Protein AF-A0A973FMR2-F1 (afdb_monomer)

Structure (mmCIF, N/CA/C/O backbone):
data_AF-A0A973FMR2-F1
#
_entry.id   AF-A0A973FMR2-F1
#
loop_
_atom_site.group_PDB
_atom_site.id
_atom_site.type_symbol
_atom_site.label_atom_id
_atom_site.label_alt_id
_atom_site.label_comp_id
_atom_site.label_asym_id
_atom_site.label_entity_id
_atom_site.label_seq_id
_atom_site.pdbx_PDB_ins_code
_atom_site.Cartn_x
_atom_site.Cartn_y
_atom_site.Cartn_z
_atom_site.occupancy
_atom_site.B_iso_or_equiv
_atom_site.auth_seq_id
_atom_site.auth_comp_id
_atom_site.auth_asym_id
_atom_site.auth_atom_id
_atom_site.pdbx_PDB_model_num
ATOM 1 N N . MET A 1 1 ? 5.082 -9.438 8.016 1.00 89.38 1 MET A N 1
ATOM 2 C CA . MET A 1 1 ? 4.430 -8.498 7.081 1.00 89.38 1 MET A CA 1
ATOM 3 C C . MET A 1 1 ? 3.558 -9.293 6.122 1.00 89.38 1 MET A C 1
ATOM 5 O O . MET A 1 1 ? 4.061 -10.251 5.549 1.00 89.38 1 MET A O 1
ATOM 9 N N . ARG A 1 2 ? 2.266 -8.964 5.988 1.00 95.31 2 ARG A N 1
ATOM 10 C CA . ARG A 1 2 ? 1.363 -9.633 5.037 1.00 95.31 2 ARG A CA 1
ATOM 11 C C . ARG A 1 2 ? 1.023 -8.661 3.909 1.00 95.31 2 ARG A C 1
ATOM 13 O O . ARG A 1 2 ? 0.244 -7.738 4.120 1.00 95.31 2 ARG A O 1
ATOM 20 N N . LEU A 1 3 ? 1.644 -8.873 2.750 1.00 96.56 3 LEU A N 1
ATOM 21 C CA . LEU A 1 3 ? 1.427 -8.072 1.546 1.00 96.56 3 LEU A CA 1
ATOM 22 C C . LEU A 1 3 ? 0.037 -8.341 0.962 1.00 96.56 3 LEU A C 1
ATOM 24 O O . LEU A 1 3 ? -0.434 -9.483 0.956 1.00 96.56 3 LEU A O 1
ATOM 28 N N . VAL A 1 4 ? -0.595 -7.295 0.444 1.00 97.00 4 VAL A N 1
ATOM 29 C CA . VAL A 1 4 ? -1.863 -7.367 -0.283 1.00 97.00 4 VAL A CA 1
ATOM 30 C C . VAL A 1 4 ? -1.820 -6.473 -1.509 1.00 97.00 4 VAL A C 1
ATOM 32 O O . VAL A 1 4 ? -1.180 -5.426 -1.507 1.00 97.00 4 VAL A O 1
ATOM 35 N N . THR A 1 5 ? -2.543 -6.872 -2.545 1.00 97.19 5 THR A N 1
ATOM 36 C CA . THR A 1 5 ? -2.941 -5.958 -3.612 1.00 97.19 5 THR A CA 1
ATOM 37 C C . THR A 1 5 ? -4.349 -5.497 -3.300 1.00 97.19 5 THR A C 1
ATOM 39 O O . THR A 1 5 ? -5.230 -6.320 -3.035 1.00 97.19 5 THR A O 1
ATOM 42 N N . PHE A 1 6 ? -4.574 -4.192 -3.320 1.00 96.56 6 PHE A N 1
ATOM 43 C CA . PHE A 1 6 ? -5.882 -3.623 -3.035 1.00 96.56 6 PHE A CA 1
ATOM 44 C C . PHE A 1 6 ? -6.182 -2.473 -3.990 1.00 96.56 6 PHE A C 1
ATOM 46 O O . PHE A 1 6 ? -5.277 -1.877 -4.571 1.00 96.56 6 PHE A O 1
ATOM 53 N N . THR A 1 7 ? -7.464 -2.179 -4.169 1.00 96.56 7 THR A N 1
ATOM 54 C CA . THR A 1 7 ? -7.931 -0.934 -4.776 1.00 96.56 7 THR A CA 1
ATOM 55 C C . THR A 1 7 ? -8.376 0.004 -3.650 1.00 96.56 7 THR A C 1
ATOM 57 O O . THR A 1 7 ? -9.265 -0.390 -2.885 1.00 96.56 7 THR A O 1
ATOM 60 N N . PRO A 1 8 ? -7.753 1.187 -3.504 1.00 94.19 8 PRO A N 1
ATOM 61 C CA . PRO A 1 8 ? -8.198 2.229 -2.569 1.00 94.19 8 PRO A CA 1
ATOM 62 C C . PRO A 1 8 ? -9.563 2.809 -2.994 1.00 94.19 8 PRO A C 1
ATOM 64 O O . PRO A 1 8 ? -9.992 2.568 -4.126 1.00 94.19 8 PRO A O 1
ATOM 67 N N . PRO A 1 9 ? -10.206 3.639 -2.153 1.00 90.88 9 PRO A N 1
ATOM 68 C CA . PRO A 1 9 ? -11.327 4.474 -2.590 1.00 90.88 9 PRO A CA 1
ATOM 69 C C . PRO A 1 9 ? -10.953 5.362 -3.785 1.00 90.88 9 PRO A C 1
ATOM 71 O O . PRO A 1 9 ? -11.705 5.446 -4.754 1.00 90.88 9 PRO A O 1
ATOM 74 N N . ASP A 1 10 ? -9.751 5.946 -3.733 1.00 85.50 10 ASP A N 1
ATOM 75 C CA . ASP A 1 10 ? -9.249 6.889 -4.727 1.00 85.50 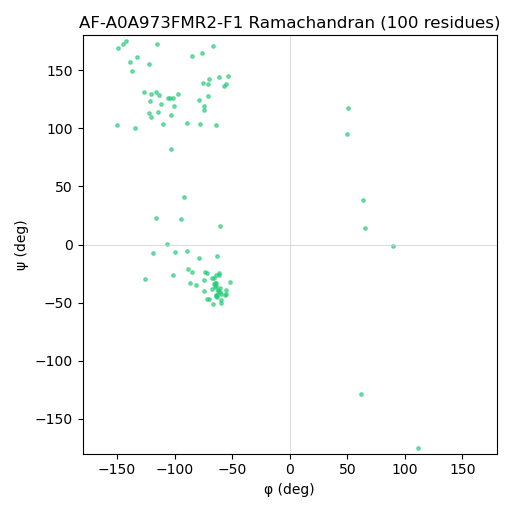10 ASP A CA 1
ATOM 76 C C . ASP A 1 10 ? -7.959 6.371 -5.382 1.00 85.50 10 ASP A C 1
ATOM 78 O O . ASP A 1 10 ? -6.881 6.305 -4.775 1.00 85.50 10 ASP A O 1
ATOM 82 N N . GLY A 1 11 ? -8.066 6.002 -6.660 1.00 88.75 11 GLY A N 1
ATOM 83 C CA . GLY A 1 11 ? -6.929 5.668 -7.517 1.00 88.75 11 GLY A CA 1
ATOM 84 C C . GLY A 1 11 ? -6.818 4.193 -7.927 1.00 88.75 11 GLY A C 1
ATOM 85 O O . GLY A 1 11 ? -7.714 3.384 -7.680 1.00 88.75 11 GLY A O 1
ATOM 86 N N . PRO A 1 12 ? -5.727 3.840 -8.628 1.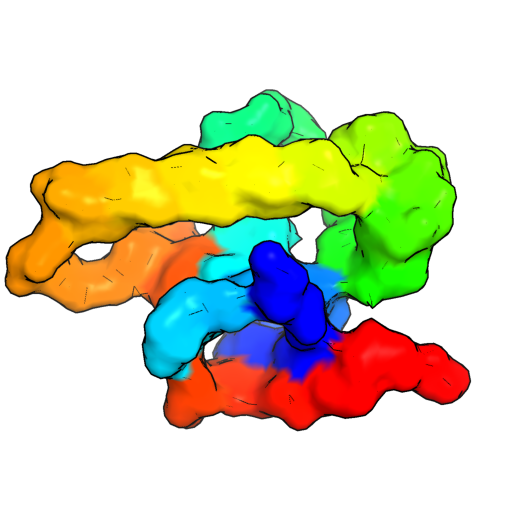00 93.75 12 PRO A N 1
ATOM 87 C CA . PRO A 1 12 ? -5.547 2.509 -9.191 1.00 93.75 12 PRO A CA 1
ATOM 88 C C . PRO A 1 12 ? -5.160 1.472 -8.124 1.00 93.75 12 PRO A C 1
ATOM 90 O O . PRO A 1 12 ? -4.717 1.838 -7.030 1.00 93.75 12 PRO A O 1
ATOM 93 N N . PRO A 1 13 ? -5.274 0.168 -8.448 1.00 95.25 13 PRO A N 1
ATOM 94 C CA . PRO A 1 13 ? -4.754 -0.894 -7.604 1.00 95.25 13 PRO A CA 1
ATOM 95 C C . PRO A 1 13 ? -3.266 -0.726 -7.301 1.00 95.25 13 PRO A C 1
ATOM 97 O O . PRO A 1 13 ? -2.478 -0.428 -8.198 1.00 95.25 13 PRO A O 1
ATOM 100 N N . ARG A 1 14 ? -2.884 -0.972 -6.050 1.00 95.88 14 ARG A N 1
ATOM 101 C CA . ARG A 1 14 ? -1.500 -0.859 -5.580 1.00 95.88 14 ARG A CA 1
ATOM 102 C C . ARG A 1 14 ? -1.201 -1.840 -4.450 1.00 95.88 14 ARG A C 1
ATOM 104 O O . ARG A 1 14 ? -2.093 -2.531 -3.945 1.00 95.88 14 ARG A O 1
ATOM 111 N N . ALA A 1 15 ? 0.077 -1.961 -4.122 1.00 96.94 15 ALA A N 1
ATOM 112 C CA . ALA A 1 15 ? 0.578 -2.784 -3.041 1.00 96.94 15 ALA A CA 1
ATOM 113 C C . ALA A 1 15 ? 0.307 -2.119 -1.687 1.00 96.94 15 ALA A C 1
ATOM 115 O O . ALA A 1 15 ? 0.473 -0.913 -1.507 1.00 96.94 15 ALA A O 1
ATOM 116 N N . GLY A 1 16 ? -0.094 -2.938 -0.726 1.00 96.88 16 GLY A N 1
ATOM 117 C CA . GLY A 1 16 ? -0.321 -2.545 0.653 1.00 96.88 16 GLY A CA 1
ATOM 118 C C . GLY A 1 16 ? 0.121 -3.633 1.621 1.00 96.88 16 GLY A C 1
ATOM 119 O O . GLY A 1 16 ? 0.492 -4.745 1.227 1.00 96.88 16 GLY A O 1
ATOM 120 N N . VAL A 1 17 ? 0.046 -3.320 2.911 1.00 97.25 17 VAL A N 1
ATOM 121 C CA . VAL A 1 17 ? 0.357 -4.254 3.998 1.00 97.25 17 VAL A CA 1
ATOM 122 C C . VAL A 1 17 ? -0.809 -4.324 4.966 1.00 97.25 17 VAL A C 1
ATOM 124 O O . VAL A 1 17 ? -1.292 -3.299 5.425 1.00 97.25 17 VAL A O 1
ATOM 127 N N . LEU A 1 18 ? -1.240 -5.532 5.327 1.00 95.00 18 LEU A N 1
ATOM 128 C CA . LEU A 1 18 ? -2.235 -5.692 6.386 1.00 95.00 18 LEU A CA 1
ATOM 129 C C . LEU A 1 18 ? -1.636 -5.365 7.757 1.00 95.00 18 LEU A C 1
ATOM 131 O O . LEU A 1 18 ? -0.622 -5.952 8.154 1.00 95.00 18 LEU A O 1
ATOM 135 N N . LEU A 1 19 ? -2.316 -4.478 8.482 1.00 91.75 19 LEU A N 1
ATOM 136 C CA . LEU A 1 19 ? -2.025 -4.083 9.855 1.00 91.75 19 LEU A CA 1
ATOM 137 C C . LEU A 1 19 ? -3.341 -4.069 10.647 1.00 91.75 19 LEU A C 1
ATOM 139 O O . LEU A 1 19 ? -4.131 -3.134 10.541 1.00 91.75 19 LEU A O 1
ATOM 143 N N . GLY A 1 20 ? -3.587 -5.131 11.420 1.00 90.31 20 GLY A N 1
ATOM 144 C CA . GLY A 1 20 ? -4.885 -5.343 12.070 1.00 90.31 20 GLY A CA 1
ATOM 145 C C . GLY A 1 20 ? -6.008 -5.489 11.039 1.00 90.31 20 GLY A C 1
ATOM 146 O O . GLY A 1 20 ? -5.864 -6.255 10.083 1.00 90.31 20 GLY A O 1
ATOM 147 N N . ASP A 1 21 ? -7.078 -4.714 11.217 1.00 91.44 21 ASP A N 1
ATOM 148 C CA . ASP A 1 21 ? -8.258 -4.683 10.336 1.00 91.44 21 ASP A CA 1
ATOM 149 C C . ASP A 1 21 ? -8.174 -3.584 9.258 1.00 91.44 2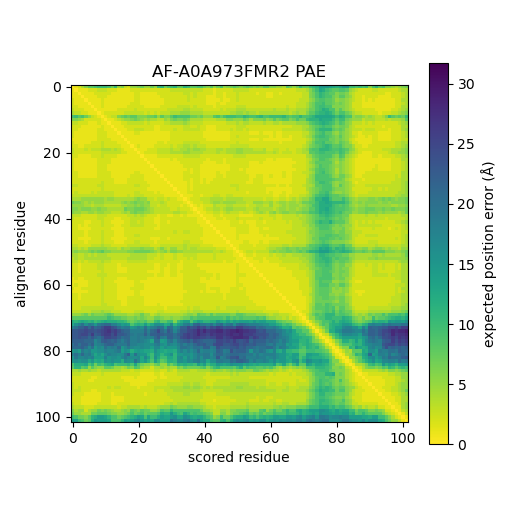1 ASP A C 1
ATOM 151 O O . ASP A 1 21 ? -9.186 -3.157 8.695 1.00 91.44 21 ASP A O 1
ATOM 155 N N . SER A 1 22 ? -6.954 -3.135 8.955 1.00 94.06 22 SER A N 1
ATOM 156 C CA . SER A 1 22 ? -6.670 -2.083 7.982 1.00 94.06 22 SER A CA 1
ATOM 157 C C . SER A 1 22 ? -5.536 -2.470 7.033 1.00 94.06 22 SER A C 1
ATOM 159 O O . SER A 1 22 ? -4.717 -3.355 7.303 1.00 94.06 22 SER A O 1
ATOM 161 N N . VAL A 1 23 ? -5.470 -1.766 5.908 1.00 95.62 23 VAL A N 1
ATOM 162 C CA . VAL A 1 23 ? -4.371 -1.797 4.948 1.00 95.62 23 VAL A CA 1
ATOM 163 C C . VAL A 1 23 ? -3.542 -0.530 5.109 1.00 95.62 23 VAL A C 1
ATOM 165 O O . VAL A 1 23 ? -4.068 0.578 5.031 1.00 95.62 23 VAL A O 1
ATOM 168 N N . VAL A 1 24 ? -2.239 -0.696 5.307 1.00 96.06 24 VAL A N 1
ATOM 169 C CA . VAL A 1 24 ? -1.255 0.364 5.095 1.00 96.06 24 VAL A CA 1
ATOM 170 C C . VAL A 1 24 ? -1.073 0.529 3.591 1.00 96.06 24 VAL A C 1
ATOM 172 O O . VAL A 1 24 ? -0.625 -0.400 2.911 1.00 96.06 24 VAL A O 1
ATOM 175 N N . ASP A 1 25 ? -1.438 1.697 3.081 1.00 95.94 25 ASP A N 1
ATOM 176 C CA . ASP A 1 25 ? -1.217 2.100 1.699 1.00 95.94 25 ASP A CA 1
ATOM 177 C C . ASP A 1 25 ? 0.243 2.531 1.527 1.00 95.94 25 ASP A C 1
ATOM 179 O O . ASP A 1 25 ? 0.637 3.615 1.960 1.00 95.94 25 ASP A O 1
ATOM 183 N N . LEU A 1 26 ? 1.058 1.668 0.911 1.00 96.56 26 LEU A N 1
ATOM 184 C CA . LEU A 1 26 ? 2.496 1.911 0.785 1.00 96.56 26 LEU A CA 1
ATOM 185 C C . LEU A 1 26 ? 2.808 3.134 -0.079 1.00 96.56 26 LEU A C 1
ATOM 187 O O . LEU A 1 26 ? 3.771 3.834 0.210 1.00 96.56 26 LEU A O 1
ATOM 191 N N . ALA A 1 27 ? 1.990 3.421 -1.095 1.00 95.75 27 ALA A N 1
ATOM 192 C CA . ALA A 1 27 ? 2.197 4.587 -1.948 1.00 95.75 27 ALA A CA 1
ATOM 193 C C . ALA A 1 27 ? 1.903 5.881 -1.186 1.00 95.75 27 ALA A C 1
ATOM 195 O O . ALA A 1 27 ? 2.701 6.813 -1.210 1.00 95.75 27 ALA A O 1
ATOM 196 N N . ALA A 1 28 ? 0.774 5.918 -0.472 1.00 94.12 28 ALA A N 1
ATOM 197 C CA . ALA A 1 28 ? 0.393 7.079 0.328 1.00 94.12 28 ALA A CA 1
ATOM 198 C C . ALA A 1 28 ? 1.356 7.323 1.500 1.00 94.12 28 ALA A C 1
ATOM 200 O O . ALA A 1 28 ? 1.594 8.468 1.873 1.00 94.12 28 ALA A O 1
ATOM 201 N N . ALA A 1 29 ? 1.906 6.252 2.077 1.00 94.56 29 ALA A N 1
ATOM 202 C CA . ALA A 1 29 ? 2.825 6.317 3.208 1.00 94.56 29 ALA A CA 1
ATOM 203 C C . ALA A 1 29 ? 4.306 6.435 2.805 1.00 94.56 29 ALA A C 1
ATOM 205 O O . ALA A 1 29 ? 5.154 6.613 3.678 1.00 94.56 29 ALA A O 1
ATOM 206 N N . ALA A 1 30 ? 4.632 6.359 1.510 1.00 95.31 30 ALA A N 1
ATOM 207 C CA . ALA A 1 30 ? 6.008 6.395 1.012 1.00 95.31 30 ALA A CA 1
ATOM 208 C C . ALA A 1 30 ? 6.771 7.638 1.493 1.00 95.31 30 ALA A C 1
ATOM 210 O O . ALA A 1 30 ? 7.922 7.527 1.909 1.00 95.31 30 ALA A O 1
ATOM 211 N N . GLY A 1 31 ? 6.097 8.794 1.527 1.00 92.81 31 GLY A N 1
ATOM 212 C CA . GLY A 1 31 ? 6.667 10.075 1.958 1.00 92.81 31 GLY A CA 1
ATOM 213 C C . GLY A 1 31 ? 7.126 10.131 3.421 1.00 92.81 31 GLY A C 1
ATOM 214 O O . GLY A 1 31 ? 7.778 11.090 3.819 1.00 92.81 31 GLY A O 1
ATOM 215 N N . LEU A 1 32 ? 6.808 9.119 4.237 1.00 91.44 32 LEU A N 1
ATOM 216 C CA . LEU A 1 32 ? 7.341 9.002 5.598 1.00 91.44 32 LEU A CA 1
ATOM 217 C C . LEU A 1 32 ? 8.814 8.581 5.629 1.00 91.44 32 LEU A C 1
ATOM 219 O O . LEU A 1 32 ? 9.488 8.794 6.635 1.00 91.44 32 LEU A O 1
ATOM 223 N N . VAL A 1 33 ? 9.283 7.930 4.563 1.00 94.06 33 VAL A N 1
ATOM 224 C CA . VAL A 1 33 ? 10.617 7.316 4.487 1.00 94.06 33 VAL A CA 1
ATOM 225 C C . VAL A 1 33 ? 11.394 7.813 3.267 1.00 94.06 33 VAL A C 1
ATOM 227 O O . VAL A 1 33 ? 12.618 7.884 3.312 1.00 94.06 33 VAL A O 1
ATOM 230 N N . ILE A 1 34 ? 10.699 8.175 2.188 1.00 94.25 34 ILE A N 1
ATOM 231 C CA . ILE A 1 34 ? 11.294 8.540 0.902 1.00 94.25 34 ILE A CA 1
ATOM 232 C C . ILE A 1 34 ? 10.982 10.006 0.589 1.00 94.25 34 ILE A C 1
ATOM 234 O O . ILE A 1 34 ? 9.829 10.424 0.659 1.00 94.25 34 ILE A O 1
ATOM 238 N N . GLU A 1 35 ? 12.003 10.780 0.216 1.00 89.31 35 GLU A N 1
ATOM 239 C CA . GLU A 1 35 ? 11.867 12.218 -0.061 1.00 89.31 35 GLU A CA 1
ATOM 240 C C . GLU A 1 35 ? 11.168 12.515 -1.401 1.00 89.31 35 GLU A C 1
ATOM 242 O O . GLU A 1 35 ? 10.331 13.414 -1.461 1.00 89.31 35 GLU A O 1
ATOM 247 N N . ASP A 1 36 ? 11.469 11.754 -2.461 1.00 90.75 36 ASP A N 1
ATOM 248 C CA . ASP A 1 36 ? 10.870 11.908 -3.795 1.00 90.75 36 ASP A CA 1
ATOM 249 C C . ASP A 1 36 ? 10.026 10.680 -4.157 1.00 90.75 36 ASP A C 1
ATOM 251 O O . ASP A 1 36 ? 10.532 9.567 -4.301 1.00 90.75 36 ASP A O 1
ATOM 255 N N . THR A 1 37 ? 8.713 10.881 -4.276 1.00 92.44 37 THR A N 1
ATOM 256 C CA . THR A 1 37 ? 7.739 9.795 -4.463 1.00 92.44 37 THR A CA 1
ATOM 257 C C . THR A 1 37 ? 6.947 9.889 -5.765 1.00 92.44 37 THR A C 1
ATOM 259 O O . THR A 1 37 ? 6.235 8.942 -6.101 1.00 92.44 37 THR A O 1
ATOM 262 N N . GLU A 1 38 ? 7.076 10.981 -6.530 1.00 88.81 38 GLU A N 1
ATOM 263 C CA . GLU A 1 38 ? 6.170 11.296 -7.650 1.00 88.81 38 GLU A CA 1
ATOM 264 C C . GLU A 1 38 ? 6.233 10.268 -8.791 1.00 88.81 38 GLU A C 1
ATOM 266 O O . GLU A 1 38 ? 5.262 10.075 -9.527 1.00 88.81 38 GLU A O 1
ATOM 271 N N . HIS A 1 39 ? 7.371 9.588 -8.940 1.00 91.38 39 HIS A N 1
ATOM 272 C CA . HIS A 1 39 ? 7.624 8.635 -10.023 1.00 91.38 39 HIS A CA 1
ATOM 273 C C . HIS A 1 39 ? 7.613 7.169 -9.580 1.00 91.38 39 HIS A C 1
ATOM 275 O O . HIS A 1 39 ? 7.807 6.279 -10.413 1.00 91.38 39 HIS A O 1
ATOM 281 N N . LEU A 1 40 ? 7.368 6.906 -8.294 1.00 95.50 40 LEU A N 1
ATOM 282 C CA . LEU A 1 40 ? 7.474 5.565 -7.737 1.00 95.50 40 LEU A CA 1
ATOM 283 C C . LEU A 1 40 ? 6.249 4.715 -8.069 1.00 95.50 40 LEU A C 1
ATOM 285 O O . LEU A 1 40 ? 5.109 5.051 -7.736 1.00 95.50 40 LEU A O 1
ATOM 289 N N . ARG A 1 41 ? 6.486 3.554 -8.682 1.00 95.12 41 ARG A N 1
ATOM 290 C CA . ARG A 1 41 ? 5.422 2.572 -8.928 1.00 95.12 41 ARG A CA 1
ATOM 291 C C . ARG A 1 41 ? 5.275 1.616 -7.758 1.00 95.12 41 ARG A C 1
ATOM 293 O O . ARG A 1 41 ? 6.048 0.677 -7.623 1.00 95.12 41 ARG A O 1
ATOM 300 N N . TRP A 1 42 ? 4.227 1.813 -6.970 1.00 95.56 42 TRP A N 1
ATOM 301 C CA . TRP A 1 42 ? 3.874 0.964 -5.831 1.00 95.56 42 TRP A CA 1
ATOM 302 C C . TRP A 1 42 ? 2.902 -0.166 -6.193 1.00 95.56 42 TRP A C 1
ATOM 304 O O . TRP A 1 42 ? 1.974 -0.455 -5.444 1.00 95.56 42 TRP A O 1
ATOM 314 N N . ASP A 1 43 ? 3.069 -0.817 -7.343 1.00 94.88 43 ASP A N 1
ATOM 315 C CA . ASP A 1 43 ? 2.364 -2.071 -7.629 1.00 94.88 43 ASP A CA 1
ATOM 316 C C . ASP A 1 43 ? 3.122 -3.283 -7.055 1.00 94.88 43 ASP A C 1
ATOM 318 O O . ASP A 1 43 ? 4.298 -3.201 -6.694 1.00 94.88 43 ASP A O 1
ATOM 322 N N . MET A 1 44 ? 2.434 -4.424 -6.921 1.00 95.56 44 MET A N 1
ATOM 323 C CA . MET A 1 44 ? 3.026 -5.600 -6.270 1.00 95.56 44 MET A CA 1
ATOM 324 C C . MET A 1 44 ? 4.226 -6.158 -7.042 1.00 95.56 44 MET A C 1
ATOM 326 O O . MET A 1 44 ? 5.150 -6.682 -6.424 1.00 95.56 44 MET A O 1
ATOM 330 N N . LEU A 1 45 ? 4.226 -6.071 -8.375 1.00 94.31 45 LEU A N 1
ATOM 331 C CA . LEU A 1 45 ? 5.332 -6.601 -9.167 1.00 94.31 45 LEU A CA 1
ATOM 332 C C . LEU A 1 45 ? 6.569 -5.723 -9.004 1.00 94.31 45 LEU A C 1
ATOM 334 O O . LEU A 1 45 ? 7.625 -6.265 -8.693 1.00 94.31 45 LEU A O 1
ATOM 338 N N . SER A 1 46 ? 6.436 -4.398 -9.109 1.00 94.69 46 SER A N 1
ATOM 339 C CA . SER A 1 46 ? 7.548 -3.478 -8.834 1.00 94.69 46 SER A CA 1
ATOM 340 C C . SER A 1 46 ? 8.117 -3.684 -7.426 1.00 94.69 46 SER A C 1
ATOM 342 O O . SER A 1 46 ? 9.328 -3.835 -7.282 1.00 94.69 46 SER A O 1
ATOM 344 N N . LEU A 1 47 ? 7.258 -3.838 -6.409 1.00 96.12 47 LEU A N 1
ATOM 345 C CA . LEU A 1 47 ? 7.688 -4.104 -5.031 1.00 96.12 47 LEU A CA 1
ATOM 346 C C . LEU A 1 47 ? 8.486 -5.409 -4.867 1.00 96.12 47 LEU A C 1
ATOM 348 O O . LEU A 1 47 ? 9.446 -5.456 -4.095 1.00 96.12 47 LEU A O 1
ATOM 352 N N . LEU A 1 48 ? 8.070 -6.484 -5.542 1.00 95.25 48 LEU A N 1
ATOM 353 C CA . LEU A 1 48 ? 8.714 -7.796 -5.432 1.00 95.25 48 LEU A CA 1
ATOM 354 C C . LEU A 1 48 ? 9.970 -7.910 -6.297 1.00 95.25 48 LEU A C 1
ATOM 356 O O . LEU A 1 48 ? 10.919 -8.587 -5.905 1.00 95.25 48 LEU A O 1
ATOM 360 N N . CYS A 1 49 ? 9.971 -7.277 -7.470 1.00 94.69 49 CYS A N 1
ATOM 361 C CA . CYS A 1 49 ? 11.119 -7.257 -8.366 1.00 94.69 49 CYS A CA 1
ATOM 362 C C . CYS A 1 49 ? 12.224 -6.324 -7.861 1.00 94.69 49 CYS A C 1
ATOM 364 O O . CYS A 1 49 ? 13.391 -6.607 -8.124 1.00 94.69 49 CYS A O 1
ATOM 366 N N . GLY A 1 50 ? 11.875 -5.246 -7.147 1.00 92.06 50 GLY A N 1
ATOM 367 C CA . GLY A 1 50 ? 12.841 -4.246 -6.689 1.00 92.06 50 GLY A CA 1
ATOM 368 C C . GLY A 1 50 ? 13.522 -3.528 -7.855 1.00 92.06 50 GLY A C 1
ATOM 369 O O . GLY A 1 50 ? 14.730 -3.311 -7.826 1.00 92.06 50 GLY A O 1
ATOM 370 N N . ASP A 1 51 ? 12.764 -3.233 -8.916 1.00 91.44 51 ASP A N 1
ATOM 371 C CA . ASP A 1 51 ? 13.269 -2.569 -10.124 1.00 91.44 51 ASP A CA 1
ATOM 372 C C . ASP A 1 51 ? 13.581 -1.081 -9.899 1.00 91.44 51 ASP A C 1
ATOM 374 O O . ASP A 1 51 ? 14.427 -0.510 -10.589 1.00 91.44 51 ASP A O 1
ATOM 378 N N . GLN A 1 52 ? 12.920 -0.478 -8.911 1.00 94.19 52 GLN A N 1
ATOM 379 C CA . GLN A 1 52 ? 13.215 0.840 -8.365 1.00 94.19 52 GLN A CA 1
ATOM 380 C C . GLN A 1 52 ? 13.886 0.659 -6.996 1.00 94.19 52 GLN A C 1
ATOM 382 O O . GLN A 1 52 ? 13.313 -0.030 -6.145 1.00 94.19 52 GLN A O 1
ATOM 387 N N . PRO A 1 53 ? 15.070 1.254 -6.753 1.00 93.19 53 PRO A N 1
ATOM 388 C CA . PRO A 1 53 ? 15.796 1.113 -5.490 1.00 93.19 53 PRO A CA 1
ATOM 389 C C . PRO A 1 53 ? 14.957 1.427 -4.249 1.00 93.19 53 PRO A C 1
ATOM 391 O O . PRO A 1 53 ? 15.151 0.800 -3.215 1.00 93.19 53 PRO A O 1
ATOM 394 N N . GLU A 1 54 ? 14.010 2.354 -4.354 1.00 96.50 54 GLU A N 1
ATOM 395 C CA . GLU A 1 54 ? 13.142 2.820 -3.274 1.00 96.50 54 GLU A CA 1
ATOM 396 C C . GLU A 1 54 ? 11.905 1.927 -3.075 1.00 96.50 54 GLU A C 1
ATOM 398 O O . GLU A 1 54 ? 11.328 1.890 -1.990 1.00 96.50 54 GLU A O 1
ATOM 403 N N . VAL A 1 55 ? 11.487 1.180 -4.104 1.00 97.50 55 VAL A N 1
ATOM 404 C CA . VAL A 1 55 ? 10.291 0.327 -4.057 1.00 97.50 55 VAL A CA 1
ATOM 405 C C . VAL A 1 55 ? 10.711 -1.128 -3.900 1.00 97.50 55 VAL A C 1
ATOM 407 O O . VAL A 1 55 ? 10.787 -1.897 -4.855 1.00 97.50 55 VAL A O 1
ATOM 410 N N . ASN A 1 56 ? 10.985 -1.520 -2.660 1.00 97.12 56 ASN A N 1
ATOM 411 C CA . ASN A 1 56 ? 11.385 -2.880 -2.321 1.00 97.12 56 ASN A CA 1
ATOM 412 C C . ASN A 1 56 ? 10.827 -3.310 -0.950 1.00 97.12 56 ASN A C 1
ATOM 414 O O . ASN A 1 56 ? 10.261 -2.518 -0.193 1.00 97.12 56 ASN A O 1
ATOM 418 N N . LEU A 1 57 ? 10.997 -4.591 -0.612 1.00 97.12 57 LEU A N 1
ATOM 419 C CA . LEU A 1 57 ? 10.470 -5.164 0.632 1.00 97.12 57 LEU A CA 1
ATOM 420 C C . LEU A 1 57 ? 11.097 -4.596 1.915 1.00 97.12 57 LEU A C 1
ATOM 422 O O . LEU A 1 57 ? 10.418 -4.584 2.942 1.00 97.12 57 LEU A O 1
ATOM 426 N N . SER A 1 58 ? 12.354 -4.142 1.875 1.00 97.12 58 SER A N 1
ATOM 427 C CA . SER A 1 58 ? 13.000 -3.470 3.013 1.00 97.12 58 SER A CA 1
ATOM 428 C C . SER A 1 58 ? 12.328 -2.130 3.274 1.00 97.12 58 SER A C 1
ATOM 430 O O . SER A 1 58 ? 11.840 -1.888 4.375 1.00 97.12 58 SER A O 1
ATOM 432 N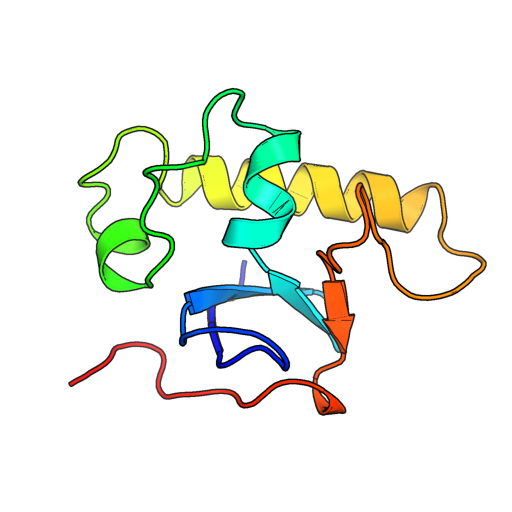 N . THR A 1 59 ? 12.188 -1.308 2.236 1.00 97.19 59 THR A N 1
ATOM 433 C CA . THR A 1 59 ? 11.561 0.010 2.355 1.00 97.19 59 THR A CA 1
ATOM 434 C C . THR A 1 59 ? 10.083 -0.099 2.731 1.00 97.19 59 THR A C 1
ATOM 436 O O . THR A 1 59 ? 9.601 0.654 3.571 1.00 97.19 59 THR A O 1
ATOM 439 N N . ALA A 1 60 ? 9.358 -1.101 2.222 1.00 97.44 60 ALA A N 1
ATOM 440 C CA . ALA A 1 60 ? 7.994 -1.372 2.680 1.00 97.44 60 ALA A CA 1
ATOM 441 C C . ALA A 1 60 ? 7.929 -1.711 4.182 1.00 97.44 60 ALA A C 1
ATOM 443 O O . ALA A 1 60 ? 7.000 -1.284 4.866 1.00 97.44 60 ALA A O 1
ATOM 444 N N . ALA A 1 61 ? 8.909 -2.449 4.717 1.00 97.25 61 ALA A N 1
ATOM 445 C CA . ALA A 1 61 ? 8.979 -2.726 6.150 1.00 97.25 61 ALA A CA 1
ATOM 446 C C . ALA A 1 61 ? 9.279 -1.459 6.971 1.00 97.25 61 ALA A C 1
ATOM 448 O O . ALA A 1 61 ? 8.683 -1.277 8.033 1.00 97.25 61 ALA A O 1
ATOM 449 N N . GLU A 1 62 ? 10.143 -0.573 6.469 1.00 97.31 62 GLU A N 1
ATOM 450 C CA . GLU A 1 62 ? 10.436 0.733 7.077 1.00 97.31 62 GLU A CA 1
ATOM 451 C C . GLU A 1 62 ? 9.194 1.634 7.108 1.00 97.31 62 GLU A C 1
ATOM 453 O O . GLU A 1 62 ? 8.857 2.177 8.160 1.00 97.31 62 GLU A O 1
ATOM 458 N N . ILE A 1 63 ? 8.449 1.709 6.000 1.00 96.31 63 ILE A N 1
ATOM 459 C CA . ILE A 1 63 ? 7.187 2.459 5.911 1.00 96.31 63 ILE A CA 1
ATOM 460 C C . ILE A 1 63 ? 6.171 1.925 6.925 1.00 96.31 63 ILE A C 1
ATOM 462 O O . ILE A 1 63 ? 5.569 2.693 7.672 1.00 96.31 63 ILE A O 1
ATOM 466 N N . VAL A 1 64 ? 5.992 0.602 7.001 1.00 95.12 64 VAL A N 1
ATOM 467 C CA . VAL A 1 64 ? 5.064 -0.012 7.965 1.00 95.12 64 VAL A CA 1
ATOM 468 C C . VAL A 1 64 ? 5.487 0.277 9.404 1.00 95.12 64 VAL A C 1
ATOM 470 O O . VAL A 1 64 ? 4.626 0.537 10.245 1.00 95.12 64 VAL A O 1
ATOM 473 N N . ALA A 1 65 ? 6.789 0.254 9.698 1.00 93.94 65 ALA A N 1
ATOM 474 C CA . ALA A 1 65 ? 7.299 0.603 11.017 1.00 93.94 65 ALA A CA 1
ATOM 475 C C . ALA A 1 65 ? 7.019 2.075 11.358 1.00 93.94 65 ALA A C 1
ATOM 477 O O . ALA A 1 65 ? 6.558 2.351 12.466 1.00 93.94 65 ALA A O 1
ATOM 478 N N . ALA A 1 66 ? 7.222 2.995 10.410 1.00 92.75 66 ALA A N 1
ATOM 479 C CA . ALA A 1 66 ? 6.891 4.407 10.579 1.00 92.75 66 ALA A CA 1
ATOM 480 C C . ALA A 1 66 ? 5.389 4.594 10.853 1.00 92.75 66 ALA A C 1
ATOM 482 O O . ALA A 1 66 ? 5.015 5.192 11.860 1.00 92.75 66 ALA A O 1
ATOM 483 N N . VAL A 1 67 ? 4.513 3.996 10.036 1.00 91.00 67 VAL A N 1
ATOM 484 C CA . VAL A 1 67 ? 3.054 4.061 10.236 1.00 91.00 67 VAL A CA 1
ATOM 485 C C . VAL A 1 67 ? 2.645 3.476 11.591 1.00 91.00 67 VAL A C 1
ATOM 487 O O . VAL A 1 67 ? 1.832 4.072 12.292 1.00 91.00 67 VAL A O 1
ATOM 490 N N . ALA A 1 68 ? 3.219 2.343 12.004 1.00 88.00 68 ALA A N 1
ATOM 491 C CA . ALA A 1 68 ? 2.919 1.738 13.301 1.00 88.00 68 ALA A CA 1
ATOM 4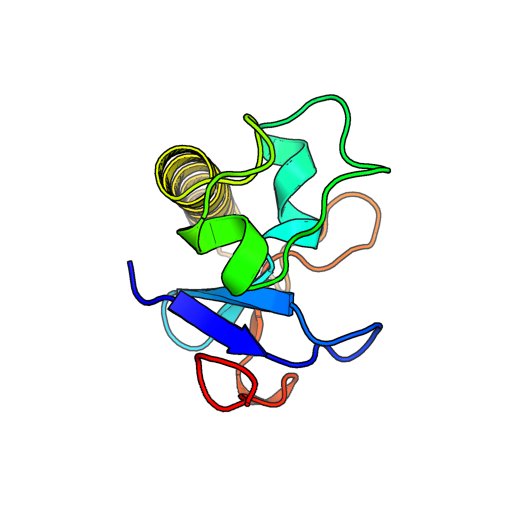92 C C . ALA A 1 68 ? 3.337 2.632 14.482 1.00 88.00 68 ALA A C 1
ATOM 494 O O . ALA A 1 68 ? 2.627 2.674 15.488 1.00 88.00 68 ALA A O 1
ATOM 495 N N . GLN A 1 69 ? 4.451 3.364 14.363 1.00 86.38 69 GLN A N 1
ATOM 496 C CA . GLN A 1 69 ? 4.865 4.349 15.367 1.00 86.38 69 GLN A CA 1
ATOM 497 C C . GLN A 1 69 ? 3.857 5.497 15.468 1.00 86.38 69 GLN A C 1
ATOM 499 O O . GLN A 1 69 ? 3.451 5.829 16.580 1.00 86.38 69 GLN A O 1
ATOM 504 N N . PHE A 1 70 ? 3.388 6.026 14.332 1.00 77.69 70 PHE A N 1
ATOM 505 C CA . PHE A 1 70 ? 2.355 7.067 14.301 1.00 77.69 70 PHE A CA 1
ATOM 506 C C . PHE A 1 70 ? 1.018 6.597 14.888 1.00 77.69 70 PHE A C 1
ATOM 508 O O . PHE A 1 70 ? 0.401 7.298 15.686 1.00 77.69 70 PHE A O 1
ATOM 515 N N . VAL A 1 71 ? 0.574 5.381 14.550 1.00 76.38 71 VAL A N 1
ATOM 516 C CA . VAL A 1 71 ? -0.647 4.802 15.135 1.00 76.38 71 VAL A CA 1
ATOM 517 C C . VAL A 1 71 ? -0.489 4.626 16.643 1.00 76.38 71 VAL A C 1
ATOM 519 O O . VAL A 1 71 ? -1.428 4.894 17.381 1.00 76.38 71 VAL A O 1
ATOM 522 N N . GLY A 1 72 ? 0.685 4.203 17.117 1.00 67.00 72 GLY A N 1
ATOM 523 C CA . GLY A 1 72 ? 0.971 4.060 18.544 1.00 67.00 72 GLY A CA 1
ATOM 524 C C . GLY A 1 72 ? 1.028 5.389 19.307 1.00 67.00 72 GLY A C 1
ATOM 525 O O . GLY A 1 72 ? 0.716 5.402 20.498 1.00 67.00 72 GLY A O 1
ATOM 526 N N . SER A 1 73 ? 1.395 6.493 18.646 1.00 60.31 73 SER A N 1
ATOM 527 C CA . SER A 1 73 ? 1.455 7.828 19.253 1.00 60.31 73 SER A CA 1
ATOM 528 C C . SER A 1 73 ? 0.121 8.583 19.224 1.00 60.31 73 SER A C 1
ATOM 530 O O . SER A 1 73 ? -0.171 9.290 20.185 1.00 60.31 73 SER A O 1
ATOM 532 N N . ASP A 1 74 ? -0.707 8.384 18.190 1.00 53.44 74 ASP A N 1
ATOM 533 C CA . ASP A 1 74 ? -1.960 9.127 17.946 1.00 53.44 74 ASP A CA 1
ATOM 534 C C . ASP A 1 74 ? -3.234 8.254 18.012 1.00 53.44 74 ASP A C 1
ATOM 536 O O . ASP A 1 74 ? -4.279 8.613 17.472 1.00 53.44 74 ASP A O 1
ATOM 540 N N . ALA A 1 75 ? -3.187 7.111 18.710 1.00 47.78 75 ALA A N 1
ATOM 541 C CA . ALA A 1 75 ? -4.245 6.086 18.781 1.00 47.78 75 ALA A CA 1
ATOM 542 C C . ALA A 1 75 ? -5.620 6.520 19.350 1.00 47.78 75 ALA A C 1
ATOM 544 O O . ALA A 1 75 ? -6.399 5.655 19.758 1.00 47.78 75 ALA A O 1
ATOM 545 N N . ARG A 1 76 ? -5.934 7.817 19.462 1.00 47.53 76 ARG A N 1
ATOM 546 C CA . ARG A 1 76 ? -7.196 8.275 20.057 1.00 47.53 76 ARG A CA 1
ATOM 547 C C . ARG A 1 76 ? -8.278 8.706 19.084 1.00 47.53 76 ARG A C 1
ATOM 549 O O . ARG A 1 76 ? -9.423 8.503 19.455 1.00 47.53 76 ARG A O 1
ATOM 556 N N . ASP A 1 77 ? -7.986 9.167 17.870 1.00 43.50 77 ASP A N 1
ATOM 557 C CA . ASP A 1 77 ? -9.057 9.632 16.978 1.00 43.50 77 ASP A CA 1
ATOM 558 C C . ASP A 1 77 ? -8.717 9.431 15.491 1.00 43.50 77 ASP A C 1
ATOM 560 O O . ASP A 1 77 ? -7.948 10.186 14.916 1.00 43.50 77 ASP A O 1
ATOM 564 N N . GLY A 1 78 ? -9.316 8.396 14.887 1.00 51.09 78 GLY A N 1
ATOM 565 C CA . GLY A 1 78 ? -9.741 8.319 13.478 1.00 51.09 78 GLY A CA 1
ATOM 566 C C . GLY A 1 78 ? -8.758 8.673 12.347 1.00 51.09 78 GLY A C 1
ATOM 567 O O . GLY A 1 78 ? -8.428 9.828 12.141 1.00 51.09 78 GLY A O 1
ATOM 568 N N . ALA A 1 79 ? -8.458 7.675 11.503 1.00 53.28 79 ALA A N 1
ATOM 569 C CA . ALA A 1 79 ? -7.849 7.791 10.166 1.00 53.28 79 ALA A CA 1
ATOM 570 C C . ALA A 1 79 ? -6.582 8.668 10.090 1.00 53.28 79 ALA A C 1
ATOM 572 O O . ALA A 1 79 ? -6.640 9.874 9.870 1.00 53.28 79 ALA A O 1
ATOM 573 N N . LEU A 1 80 ? -5.412 8.028 10.190 1.00 59.59 80 LEU A N 1
ATOM 574 C CA . LEU A 1 80 ? -4.120 8.703 10.084 1.00 59.59 80 LEU A CA 1
ATOM 575 C C . LEU A 1 80 ? -3.943 9.292 8.668 1.00 59.59 80 LEU A C 1
ATOM 577 O O . LEU A 1 80 ? -3.681 8.568 7.700 1.00 59.59 80 LEU A O 1
ATOM 581 N N . GLN A 1 81 ? -4.137 10.607 8.554 1.00 58.66 81 GLN A N 1
ATOM 582 C CA . GLN A 1 81 ? -3.976 11.395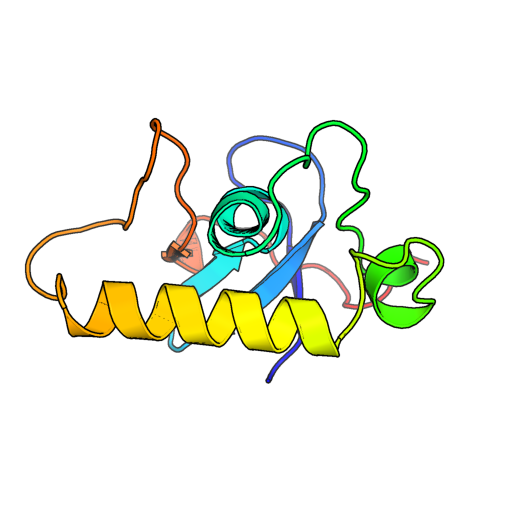 7.333 1.00 58.66 81 GLN A CA 1
ATOM 583 C C . GLN A 1 81 ? -2.806 12.365 7.509 1.00 58.66 81 GLN A C 1
ATOM 585 O O . GLN A 1 81 ? -2.775 13.137 8.465 1.00 58.66 81 GLN A O 1
ATOM 590 N N . ILE A 1 82 ? -1.867 12.375 6.564 1.00 57.41 82 ILE A N 1
ATOM 591 C CA . ILE A 1 82 ? -0.853 13.433 6.442 1.00 57.41 82 ILE A CA 1
ATOM 592 C C . ILE A 1 82 ? -1.026 14.053 5.057 1.00 57.41 82 ILE A C 1
ATOM 594 O O . ILE A 1 82 ? -1.162 13.344 4.064 1.00 57.41 82 ILE A O 1
ATOM 598 N N . GLY A 1 83 ? -1.124 15.384 4.995 1.00 55.22 83 GLY A N 1
ATOM 599 C CA . GLY A 1 83 ? -1.380 16.104 3.740 1.00 55.22 83 GLY A CA 1
ATOM 600 C C . GLY A 1 83 ? -2.757 15.844 3.107 1.00 55.22 83 GLY A C 1
ATOM 601 O O . GLY A 1 83 ? -2.955 16.190 1.949 1.00 55.22 83 GLY A O 1
ATOM 602 N N . GLY A 1 84 ? -3.705 15.245 3.841 1.00 59.97 84 GLY A N 1
ATOM 603 C CA . GLY A 1 84 ? -5.048 14.904 3.348 1.00 59.97 84 GLY A CA 1
ATOM 604 C C . GLY A 1 84 ? -5.179 13.512 2.716 1.00 59.97 84 GLY A C 1
ATOM 605 O O . GLY A 1 84 ? -6.287 13.123 2.358 1.00 59.97 84 GLY A O 1
ATOM 606 N N . THR A 1 85 ? -4.093 12.734 2.628 1.00 64.06 85 THR A N 1
ATOM 607 C CA . THR A 1 85 ? -4.121 11.360 2.101 1.00 64.06 85 THR A CA 1
ATOM 608 C C . THR A 1 85 ? -4.106 10.353 3.248 1.00 64.06 85 THR A C 1
ATOM 610 O O . THR A 1 85 ? -3.230 10.390 4.114 1.00 64.06 85 THR A O 1
ATOM 613 N N . ALA A 1 86 ? -5.081 9.442 3.266 1.00 79.75 86 ALA A N 1
ATOM 614 C CA . ALA A 1 86 ? -5.155 8.384 4.268 1.00 79.75 86 ALA A CA 1
ATOM 615 C C . ALA A 1 86 ? -4.108 7.295 3.987 1.00 79.75 86 ALA A C 1
ATOM 617 O O . ALA A 1 86 ? -4.146 6.640 2.949 1.00 79.75 86 ALA A O 1
ATOM 618 N N . MET A 1 87 ? -3.188 7.086 4.932 1.00 89.75 87 MET A N 1
ATOM 619 C CA . MET A 1 87 ? -2.147 6.049 4.838 1.00 89.75 87 MET A CA 1
ATOM 620 C C . MET A 1 87 ? -2.599 4.703 5.407 1.00 89.75 87 MET A C 1
ATOM 622 O O . MET A 1 87 ? -2.019 3.666 5.093 1.00 89.75 87 MET A O 1
ATOM 626 N N . LEU A 1 88 ? -3.624 4.719 6.261 1.00 91.69 88 LEU A N 1
ATOM 627 C CA . LEU A 1 88 ? -4.214 3.539 6.877 1.00 91.69 88 LEU A CA 1
ATOM 628 C C . LEU A 1 88 ? -5.700 3.483 6.522 1.00 91.69 88 LEU A C 1
ATOM 630 O O . LEU A 1 88 ? -6.479 4.331 6.956 1.00 91.69 88 LEU A O 1
ATOM 634 N N . LEU A 1 89 ? -6.079 2.483 5.734 1.00 92.19 89 LEU A N 1
ATOM 635 C CA . LEU A 1 89 ? -7.423 2.331 5.189 1.00 92.19 89 LEU A CA 1
ATOM 636 C C . LEU A 1 89 ? -8.111 1.110 5.814 1.00 92.19 89 LEU A C 1
ATOM 638 O O . LEU A 1 89 ? -7.591 0.001 5.675 1.00 92.19 89 LEU A O 1
ATOM 642 N N . PRO A 1 90 ? -9.262 1.274 6.486 1.00 92.94 90 PRO A N 1
ATOM 643 C CA . PRO A 1 90 ? -10.069 0.157 6.968 1.00 92.94 90 PRO A CA 1
ATOM 644 C C . PRO A 1 90 ? -10.416 -0.845 5.859 1.00 92.94 90 PRO A C 1
ATOM 646 O O . PRO A 1 90 ? -10.642 -0.467 4.706 1.00 92.94 90 PRO A O 1
ATOM 649 N N . LEU A 1 91 ? -10.477 -2.137 6.199 1.00 93.81 91 LEU A N 1
ATOM 650 C CA . LEU A 1 91 ? -10.746 -3.202 5.224 1.00 93.81 91 LEU A CA 1
ATOM 651 C C . LEU A 1 91 ? -12.107 -3.092 4.523 1.00 93.81 91 LEU A C 1
ATOM 653 O O . LEU A 1 91 ? -12.255 -3.600 3.415 1.00 93.81 91 LEU A O 1
ATOM 657 N N . ASP A 1 92 ? -13.085 -2.437 5.143 1.00 94.19 92 ASP A N 1
ATOM 658 C CA . ASP A 1 92 ? -14.407 -2.178 4.567 1.00 94.19 92 ASP A CA 1
ATOM 659 C C . ASP A 1 92 ? -14.422 -1.009 3.561 1.00 94.19 92 ASP A C 1
ATOM 661 O O . ASP A 1 92 ? -15.391 -0.856 2.818 1.00 94.19 92 ASP A O 1
ATOM 665 N N . GLN A 1 93 ? -13.341 -0.224 3.486 1.00 93.31 93 GLN A N 1
ATOM 666 C CA . GLN A 1 93 ? -13.180 0.898 2.553 1.00 93.31 93 GLN A CA 1
ATOM 667 C C . GLN A 1 93 ? -12.343 0.544 1.319 1.00 93.31 93 GLN A C 1
ATOM 669 O O . GLN A 1 93 ? -12.227 1.351 0.399 1.00 93.31 93 GLN A O 1
ATOM 674 N N . VAL A 1 94 ? -11.754 -0.652 1.271 1.00 95.31 94 VAL A N 1
ATOM 675 C CA . VAL A 1 94 ? -10.889 -1.085 0.167 1.00 95.31 94 VAL A CA 1
ATOM 676 C C . VAL A 1 94 ? -11.403 -2.360 -0.480 1.00 95.31 94 VAL A C 1
ATOM 678 O O . VAL A 1 94 ? -12.064 -3.191 0.140 1.00 95.31 94 VAL A O 1
ATOM 681 N N . ARG A 1 95 ? -11.036 -2.570 -1.746 1.00 96.38 95 ARG A N 1
ATOM 682 C CA . ARG A 1 95 ? -11.271 -3.846 -2.428 1.00 96.38 95 ARG A CA 1
ATOM 683 C C . ARG A 1 95 ? -9.979 -4.646 -2.497 1.00 96.38 95 ARG A C 1
ATOM 685 O O . ARG A 1 95 ? -9.075 -4.287 -3.247 1.00 96.38 95 ARG A O 1
ATOM 692 N N . LEU A 1 96 ? -9.902 -5.758 -1.771 1.00 96.25 96 LEU A N 1
ATOM 693 C CA . LEU A 1 96 ? -8.778 -6.689 -1.892 1.00 96.25 96 LEU A CA 1
ATOM 694 C C . LEU A 1 96 ? -8.829 -7.437 -3.231 1.00 96.25 96 LEU A C 1
ATOM 696 O O . LEU A 1 96 ? -9.890 -7.883 -3.675 1.00 96.25 96 LEU A O 1
ATOM 700 N N . LEU A 1 97 ? -7.668 -7.584 -3.862 1.00 95.25 97 LEU A N 1
ATOM 701 C CA . LEU A 1 97 ? -7.485 -8.293 -5.125 1.00 95.25 97 LEU A CA 1
ATOM 702 C C . LEU A 1 97 ? -6.600 -9.528 -4.928 1.00 95.25 97 LEU A C 1
ATOM 704 O O . LEU A 1 97 ? -6.017 -9.746 -3.864 1.00 95.25 97 LEU A O 1
ATOM 708 N N . ALA A 1 98 ? -6.490 -10.349 -5.975 1.00 91.12 98 ALA A N 1
ATOM 709 C CA . ALA A 1 98 ? -5.478 -11.396 -6.006 1.00 91.12 98 ALA A CA 1
ATOM 710 C C . ALA A 1 98 ? -4.080 -10.762 -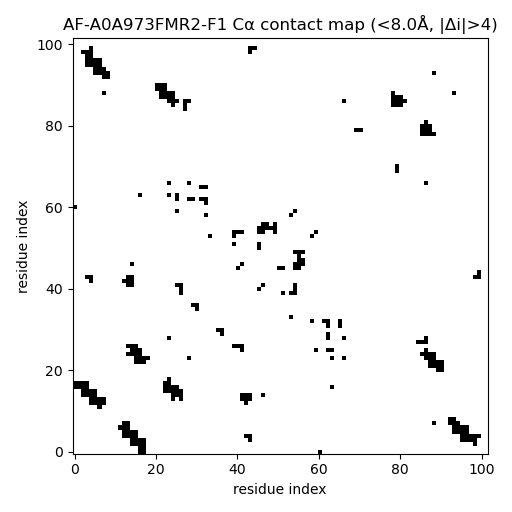5.820 1.00 91.12 98 ALA A C 1
ATOM 712 O O . ALA A 1 98 ? -3.815 -9.738 -6.452 1.00 91.12 98 ALA A O 1
ATOM 713 N N . PRO A 1 99 ? -3.191 -11.344 -4.992 1.00 78.38 99 PRO A N 1
ATOM 714 C CA . PRO A 1 99 ? -1.911 -10.717 -4.646 1.00 78.38 99 PRO A CA 1
ATOM 715 C C . PRO A 1 99 ? -0.982 -10.478 -5.836 1.00 78.38 99 PRO A C 1
ATOM 717 O O . PRO A 1 99 ? -0.137 -9.602 -5.780 1.00 78.38 99 PRO A O 1
ATOM 720 N N . LEU A 1 100 ? -1.108 -11.261 -6.905 1.00 84.00 100 LEU A N 1
ATOM 721 C CA . LEU A 1 100 ? -0.369 -11.049 -8.142 1.00 84.00 100 LEU A CA 1
ATOM 722 C C . LEU A 1 100 ? -1.383 -10.853 -9.272 1.00 84.00 100 LEU A C 1
ATOM 724 O O . LEU A 1 100 ? -2.246 -11.724 -9.451 1.00 84.00 100 LEU A O 1
ATOM 728 N N . PRO A 1 101 ? -1.323 -9.731 -10.012 1.00 69.62 101 PRO A N 1
ATOM 729 C CA . PRO A 1 101 ? -2.114 -9.577 -11.224 1.00 69.62 101 PRO A CA 1
ATOM 730 C C . PRO A 1 101 ? -1.704 -10.655 -12.240 1.00 69.62 101 PRO A C 1
ATOM 732 O O . PRO A 1 101 ? -0.545 -11.068 -12.279 1.00 69.62 101 PRO A O 1
ATOM 735 N N . ARG A 1 102 ? -2.680 -11.157 -13.003 1.00 62.28 102 ARG A N 1
ATOM 736 C CA . ARG A 1 102 ? -2.442 -12.104 -14.103 1.00 62.28 102 ARG A CA 1
ATOM 737 C C . ARG A 1 102 ? -1.955 -11.384 -15.347 1.00 62.28 102 ARG A C 1
ATOM 739 O O . ARG A 1 102 ? -2.461 -10.264 -15.579 1.00 62.28 102 ARG A O 1
#

Mean predicted aligned error: 5.32 Å

Solvent-accessible surface area (backbone atoms only — not comparable to full-atom values): 5996 Å² total; per-residue (Å²): 136,49,77,38,23,31,29,50,83,79,68,72,68,29,25,28,33,58,55,87,73,23,32,36,33,47,64,68,35,36,69,81,76,37,93,82,59,93,85,65,63,45,34,51,63,40,29,73,68,42,81,45,91,77,37,25,67,67,49,52,51,51,37,51,52,52,52,50,51,51,48,71,74,55,75,82,68,82,69,63,55,66,99,83,45,63,24,48,41,48,54,92,61,39,47,79,51,67,65,64,85,132

Secondary structure (DSSP, 8-state):
-EEEEEE-SSSS-EEEEEETTEEEEHHHHGGGT-S--TT---SHHHHHHT-STTSSHHHHHHHHHHHHHHHHHSTTSS--EETTEESEEETTSSEEE-SS--

Nearest PDB structures (foldseek):
  4qku-assembly2_C  TM=6.018E-01  e=1.063E-02  Burkholderia cenocepacia J231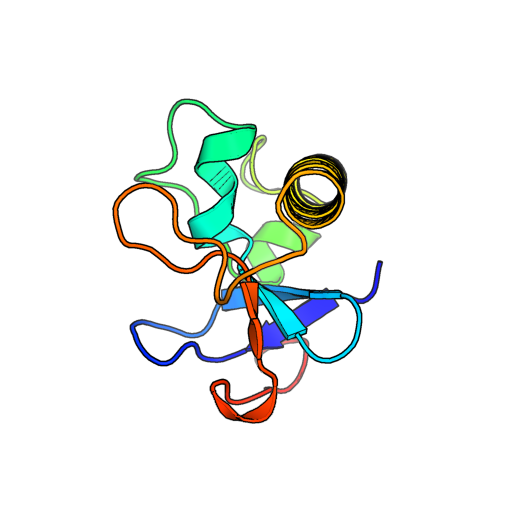5
  4qku-assembly1_A  TM=6.047E-01  e=1.211E-02  Burkholde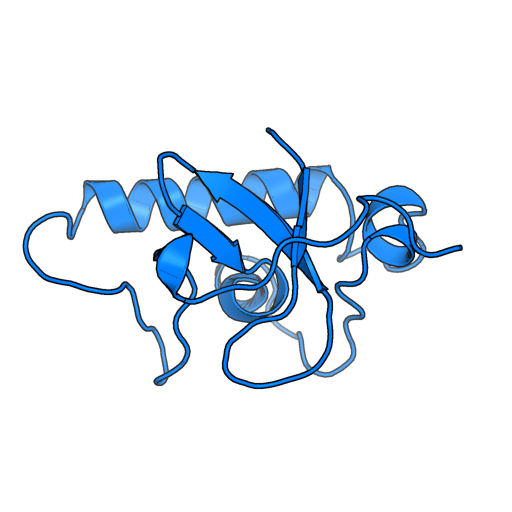ria cenocepacia J2315
  4qku-assembly2_D  TM=5.930E-01  e=1.063E-02  Burkholderia cenocepacia J2315

pLDDT: mean 87.5, std 14.08, range [43.5, 97.5]

Radius of gyration: 12.61 Å; Cα contacts (8 Å, |Δi|>4): 164; chains: 1; bounding box: 30×28×34 Å

Sequence (102 aa):
MRLVTFTPPDGPPRAGVLLGDSVVDLAAAAGLVIEDTEHLRWDMLSLLCGDQPEVNLSTAAEIVAAVAQFVGSDARDGALQIGGTAMLLPLDQVRLLAPLPR

Foldseek 3Di:
DAKFWKAALDDDIFIWDDDPQKTQDCLQLLVLPDVDRPPDGRHLVCQPVVPDVCRYPVNNVVSVVSVVVVCVVPVPDDFDDDPRDGRIGGNVRMGTDDRDDD